Protein AF-A0A0F9F1Q5-F1 (afdb_monomer)

Radius of gyration: 16.43 Å; Cα contacts (8 Å, |Δi|>4): 312; chains: 1; bounding box: 41×48×47 Å

Foldseek 3Di:
DVVLVVLLVVVLVQQQVLLVVCQVPFALVLLLQFWPPQLLVCLLPPDPVCNCVSVVPTDTPVVSLVVVVVVQVVSCVVTPARKWKWKWFDRPPDQKIATSDIDDDFDDPDDPPDGIDRQDPQNVVCQVVQHWGWDDDDPPDQKTKIKHFHAHPVRHRGMIMIMIGGSDDDDPPDD

Organism: NCBI:txid412755

Mean predicted aligned error: 4.4 Å

Solvent-accessible surface area (backbone atoms only — not comparable to full-atom values): 9813 Å² total; per-residue (Å²): 116,70,67,60,53,55,49,51,50,52,51,48,53,46,40,44,56,48,30,57,50,47,37,74,68,47,55,20,67,60,56,68,52,22,51,30,71,67,19,43,48,28,64,57,52,68,46,92,94,42,80,60,50,36,65,78,48,58,46,57,38,63,67,54,42,53,51,53,52,54,50,45,55,48,53,32,68,68,44,96,53,74,44,19,38,34,33,36,31,67,32,66,101,55,72,29,29,27,71,73,49,74,45,84,84,54,59,92,82,72,53,95,88,61,74,61,44,72,54,50,72,63,56,48,48,18,52,74,68,55,40,77,38,73,51,86,86,55,94,86,61,59,58,45,44,27,38,13,27,18,31,31,98,87,63,50,49,56,30,35,38,40,37,20,24,65,74,55,83,77,76,73,97,75,132

Structure (mmCIF, N/CA/C/O backbone):
data_AF-A0A0F9F1Q5-F1
#
_entry.id   AF-A0A0F9F1Q5-F1
#
loop_
_atom_site.group_PDB
_atom_site.id
_atom_site.type_symbol
_atom_site.label_atom_id
_atom_site.label_alt_id
_atom_site.label_comp_id
_atom_site.label_asym_id
_atom_site.label_entity_id
_atom_site.label_seq_id
_atom_site.pdbx_PDB_ins_code
_atom_site.Cartn_x
_atom_site.Cartn_y
_atom_site.Cartn_z
_atom_site.occupancy
_atom_site.B_iso_or_equiv
_atom_site.auth_seq_id
_atom_site.auth_comp_id
_atom_site.auth_asym_id
_atom_site.auth_atom_id
_atom_site.pdbx_PDB_model_num
ATOM 1 N N . MET A 1 1 ? -6.446 10.231 29.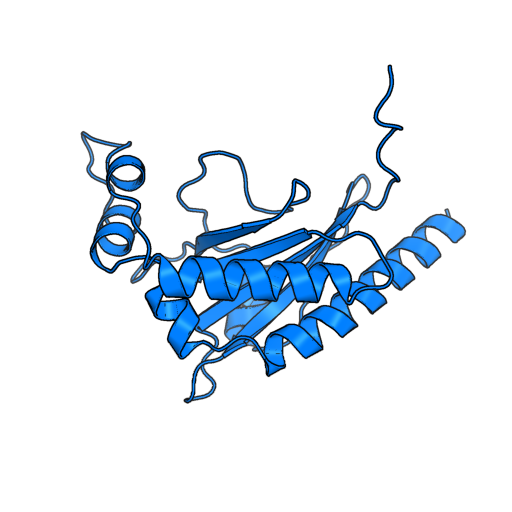859 1.00 52.09 1 MET A N 1
ATOM 2 C CA . MET A 1 1 ? -5.621 9.201 29.186 1.00 52.09 1 MET A CA 1
ATOM 3 C C . MET A 1 1 ? -6.439 7.982 28.759 1.00 52.09 1 MET A C 1
ATOM 5 O O . MET A 1 1 ? -6.239 7.520 27.648 1.00 52.09 1 MET A O 1
ATOM 9 N N . THR A 1 2 ? -7.386 7.487 29.563 1.00 62.75 2 THR A N 1
ATOM 10 C CA . THR A 1 2 ? -8.193 6.290 29.240 1.00 62.75 2 THR A CA 1
ATOM 11 C C . THR A 1 2 ? -9.105 6.455 28.013 1.00 62.75 2 THR A C 1
ATOM 13 O O . THR A 1 2 ? -9.131 5.570 27.163 1.00 62.75 2 THR A O 1
ATOM 16 N N . ASP A 1 3 ? -9.773 7.604 27.864 1.00 66.06 3 ASP A N 1
ATOM 17 C CA . ASP A 1 3 ? -10.729 7.832 26.762 1.00 66.06 3 ASP A CA 1
ATOM 18 C C . ASP A 1 3 ? -10.060 8.002 25.390 1.00 66.06 3 ASP A C 1
ATOM 20 O O . ASP A 1 3 ? -10.584 7.545 24.377 1.00 66.06 3 ASP A O 1
ATOM 24 N N . GLN A 1 4 ? -8.871 8.612 25.347 1.00 71.06 4 GLN A N 1
ATOM 25 C CA . GLN A 1 4 ? -8.117 8.786 24.102 1.00 71.06 4 GLN A CA 1
ATOM 26 C C . GLN A 1 4 ? -7.614 7.440 23.569 1.00 71.06 4 GLN A C 1
ATOM 28 O O . GLN A 1 4 ? -7.726 7.177 22.377 1.00 71.06 4 GLN A O 1
ATOM 33 N N . ASN A 1 5 ? -7.156 6.552 24.457 1.00 75.75 5 ASN A N 1
ATOM 34 C CA . ASN A 1 5 ? -6.739 5.203 24.079 1.00 75.75 5 ASN A CA 1
ATOM 35 C C . ASN A 1 5 ? -7.919 4.362 23.568 1.00 75.75 5 ASN A C 1
ATOM 37 O O . ASN A 1 5 ? -7.775 3.665 22.566 1.00 75.75 5 ASN A O 1
ATOM 41 N N . ALA A 1 6 ? -9.089 4.457 24.211 1.00 74.75 6 ALA A N 1
ATOM 42 C CA . ALA A 1 6 ? -10.301 3.779 23.749 1.00 74.75 6 ALA A CA 1
ATOM 43 C C . ALA A 1 6 ? -10.755 4.286 22.366 1.00 74.75 6 ALA A C 1
ATOM 45 O O . ALA A 1 6 ? -11.146 3.491 21.511 1.00 74.75 6 ALA A O 1
ATOM 46 N N . ASN A 1 7 ? -10.640 5.594 22.116 1.00 86.62 7 ASN A N 1
ATOM 47 C CA . ASN A 1 7 ? -10.939 6.186 20.814 1.00 86.62 7 ASN A CA 1
ATOM 48 C C . ASN A 1 7 ? -9.954 5.719 19.726 1.00 86.62 7 ASN A C 1
ATOM 50 O O . ASN A 1 7 ? -10.382 5.269 18.666 1.00 86.62 7 ASN A O 1
ATOM 54 N N . THR A 1 8 ? -8.644 5.733 20.001 1.00 91.81 8 THR A N 1
ATOM 55 C CA . THR A 1 8 ? -7.621 5.220 19.071 1.00 91.81 8 THR A CA 1
ATOM 56 C C . THR A 1 8 ? -7.855 3.748 18.732 1.00 91.81 8 THR A C 1
ATOM 58 O O . THR A 1 8 ? -7.773 3.364 17.568 1.00 91.81 8 THR A O 1
ATOM 61 N N . GLN A 1 9 ? -8.205 2.918 19.719 1.00 93.31 9 GLN A N 1
ATOM 62 C CA . GLN A 1 9 ? -8.531 1.509 19.481 1.00 93.31 9 GLN A CA 1
ATOM 63 C C . GLN A 1 9 ? -9.761 1.335 18.583 1.00 93.31 9 GLN A C 1
ATOM 65 O O . GLN A 1 9 ? -9.741 0.492 17.689 1.00 93.31 9 GLN A O 1
ATOM 70 N N . ALA A 1 10 ? -10.811 2.137 18.777 1.00 94.31 10 ALA A N 1
ATOM 71 C CA . ALA A 1 10 ? -11.995 2.102 17.920 1.00 94.31 10 ALA A CA 1
ATOM 72 C C . ALA A 1 10 ? -11.676 2.523 16.473 1.00 94.31 10 ALA A C 1
ATOM 74 O O . ALA A 1 10 ? -12.149 1.884 15.532 1.00 94.31 10 ALA A O 1
ATOM 75 N N . VAL A 1 11 ? -10.837 3.549 16.291 1.00 96.12 11 VAL A N 1
ATOM 76 C CA . VAL A 1 11 ? -10.348 3.979 14.970 1.00 96.12 11 VAL A CA 1
ATOM 77 C C . VAL A 1 11 ? -9.555 2.858 14.299 1.00 96.12 11 VAL A C 1
ATOM 79 O O . VAL A 1 11 ? -9.847 2.502 13.160 1.00 96.12 11 VAL A O 1
ATOM 82 N N . LEU A 1 12 ? -8.598 2.253 15.007 1.00 97.50 12 LEU A N 1
ATOM 83 C CA . LEU A 1 12 ? -7.791 1.147 14.486 1.00 97.50 12 LEU A CA 1
ATOM 84 C C . LEU A 1 12 ? -8.638 -0.075 14.124 1.00 97.50 12 LEU A C 1
ATOM 86 O O . LEU A 1 12 ? -8.397 -0.701 13.093 1.00 97.50 12 LEU A O 1
ATOM 90 N N . ALA A 1 13 ? -9.650 -0.404 14.929 1.00 97.81 13 ALA A N 1
ATOM 91 C CA . ALA A 1 13 ? -10.582 -1.484 14.625 1.00 97.81 13 ALA A CA 1
ATOM 92 C C . ALA A 1 13 ? -11.367 -1.214 13.330 1.00 97.81 13 ALA A C 1
ATOM 94 O O . ALA A 1 13 ? -11.534 -2.115 12.507 1.00 97.81 13 ALA A O 1
ATOM 95 N N . GLU A 1 14 ? -11.810 0.027 13.117 1.00 98.00 14 GLU A N 1
ATOM 96 C CA . GLU A 1 14 ? -12.515 0.406 11.893 1.00 98.00 14 GLU A CA 1
ATOM 97 C C . GLU A 1 14 ? -11.593 0.400 10.666 1.00 98.00 14 GLU A C 1
ATOM 99 O O . GLU A 1 14 ? -11.969 -0.150 9.629 1.00 98.00 14 GLU A O 1
ATOM 104 N N . LEU A 1 15 ? -10.369 0.924 10.787 1.00 98.38 15 LEU A N 1
ATOM 105 C CA . LEU A 1 15 ? -9.352 0.839 9.733 1.00 98.38 15 LEU A CA 1
ATOM 106 C C . LEU A 1 15 ? -9.010 -0.616 9.393 1.00 98.38 15 LEU A C 1
ATOM 108 O O . LEU A 1 15 ? -8.898 -0.961 8.223 1.00 98.38 15 LEU A O 1
ATOM 112 N N . THR A 1 16 ? -8.919 -1.490 10.399 1.00 98.69 16 THR A N 1
ATOM 113 C CA . THR A 1 16 ? -8.657 -2.926 10.215 1.00 98.69 16 THR A CA 1
ATOM 114 C C . THR A 1 16 ? -9.789 -3.597 9.449 1.00 98.69 16 THR A C 1
ATOM 116 O O . THR A 1 16 ? -9.537 -4.329 8.494 1.00 98.69 16 THR A O 1
ATOM 119 N N . ARG A 1 17 ? -11.045 -3.300 9.804 1.00 98.62 17 ARG A N 1
ATOM 120 C CA . ARG A 1 17 ? -12.224 -3.799 9.084 1.00 98.62 17 ARG A CA 1
ATOM 121 C C . ARG A 1 17 ? -12.207 -3.374 7.614 1.00 98.62 17 ARG A C 1
ATOM 123 O O . ARG A 1 17 ? -12.487 -4.192 6.741 1.00 98.62 17 ARG A O 1
ATOM 130 N N . VAL A 1 18 ? -11.908 -2.105 7.326 1.00 98.62 18 VAL A N 1
ATOM 131 C CA . VAL A 1 18 ? -11.821 -1.614 5.939 1.00 98.62 18 VAL A CA 1
ATOM 132 C C . VAL A 1 18 ? -10.612 -2.218 5.220 1.00 98.62 18 VAL A C 1
ATOM 134 O O . VAL A 1 18 ? -10.749 -2.617 4.068 1.00 98.62 18 VAL A O 1
ATOM 137 N N . GLY A 1 19 ? -9.473 -2.381 5.896 1.00 98.69 19 GLY A N 1
ATOM 138 C CA . GLY A 1 19 ? -8.275 -3.029 5.359 1.00 98.69 19 GLY A CA 1
ATOM 139 C C . GLY A 1 19 ? -8.515 -4.483 4.955 1.00 98.69 19 GLY A C 1
ATOM 140 O O . GLY A 1 19 ? -8.119 -4.888 3.868 1.00 98.69 19 GLY A O 1
ATOM 141 N N . GLN A 1 20 ? -9.252 -5.250 5.763 1.00 98.69 20 GLN A N 1
ATOM 142 C CA . GLN A 1 20 ? -9.664 -6.618 5.418 1.00 98.69 20 GLN A CA 1
ATOM 143 C C . GLN A 1 20 ? -10.535 -6.662 4.157 1.00 98.69 20 GLN A C 1
ATOM 145 O O . GLN A 1 20 ? -10.382 -7.552 3.325 1.00 98.69 20 GLN A O 1
ATOM 150 N N . ILE A 1 21 ? -11.441 -5.693 3.997 1.00 98.69 21 ILE A N 1
ATOM 151 C CA . ILE A 1 21 ? -12.261 -5.578 2.786 1.00 98.69 21 ILE A CA 1
ATOM 152 C C . ILE A 1 21 ? -11.378 -5.210 1.594 1.00 98.69 21 ILE A C 1
ATOM 154 O O . ILE A 1 21 ? -11.494 -5.835 0.546 1.00 98.69 21 ILE A O 1
ATOM 158 N N . ALA A 1 22 ? -10.484 -4.233 1.759 1.00 98.50 22 ALA A N 1
ATOM 159 C CA . ALA A 1 22 ? -9.558 -3.796 0.723 1.00 98.50 22 ALA A CA 1
ATOM 160 C C . ALA A 1 22 ? -8.690 -4.959 0.214 1.00 98.50 22 ALA A C 1
ATOM 162 O O . ALA A 1 22 ? -8.604 -5.158 -0.995 1.00 98.50 22 ALA A O 1
ATOM 163 N N . ALA A 1 23 ? -8.159 -5.783 1.123 1.00 98.44 23 ALA A N 1
ATOM 164 C CA . ALA A 1 23 ? -7.378 -6.975 0.796 1.00 98.44 23 ALA A CA 1
ATOM 165 C C . ALA A 1 23 ? -8.148 -8.026 -0.023 1.00 98.44 23 ALA A C 1
ATOM 167 O O . ALA A 1 23 ? -7.537 -8.820 -0.731 1.00 98.44 23 ALA A O 1
ATOM 168 N N . GLY A 1 24 ? -9.481 -8.047 0.073 1.00 97.50 24 GLY A N 1
ATOM 169 C CA . GLY A 1 24 ? -10.331 -8.975 -0.675 1.00 97.50 24 GLY A CA 1
ATOM 170 C C . GLY A 1 24 ? -10.849 -8.444 -2.014 1.00 97.50 24 GLY A C 1
ATOM 171 O O . GLY A 1 24 ? -11.415 -9.225 -2.775 1.00 97.50 24 GLY A O 1
ATOM 172 N N . ILE A 1 25 ? -10.721 -7.141 -2.295 1.00 97.62 25 ILE A N 1
ATOM 173 C CA . ILE A 1 25 ? -11.319 -6.519 -3.494 1.00 97.62 25 ILE A CA 1
ATOM 174 C C . ILE A 1 25 ? -10.323 -5.788 -4.393 1.00 97.6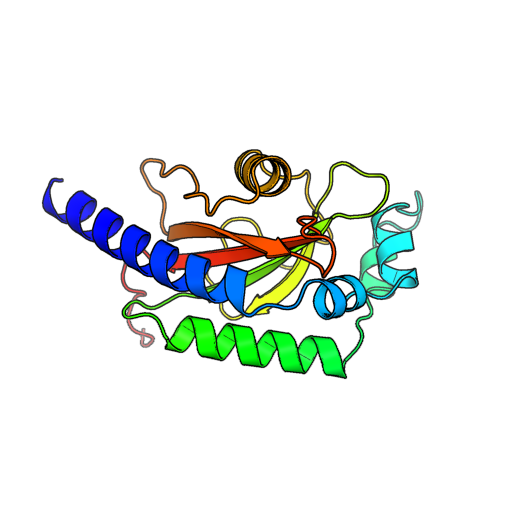2 25 ILE A C 1
ATOM 176 O O . ILE A 1 25 ? -10.656 -5.509 -5.543 1.00 97.62 25 ILE A O 1
ATOM 180 N N . LEU A 1 26 ? -9.155 -5.404 -3.872 1.00 97.75 26 LEU A N 1
ATOM 181 C CA . LEU A 1 26 ? -8.100 -4.799 -4.676 1.00 97.75 26 LEU A CA 1
ATOM 182 C C . LEU A 1 26 ? -7.378 -5.904 -5.445 1.00 97.75 26 LEU A C 1
ATOM 184 O O . LEU A 1 26 ? -6.844 -6.832 -4.843 1.00 97.75 26 LEU A O 1
ATOM 188 N N . ASP A 1 27 ? -7.377 -5.785 -6.768 1.00 96.81 27 ASP A N 1
ATOM 189 C CA . ASP A 1 27 ? -6.771 -6.765 -7.663 1.00 96.81 27 ASP A CA 1
ATOM 190 C C . ASP A 1 27 ? -5.275 -6.476 -7.845 1.00 96.81 27 ASP A C 1
ATOM 192 O O . ASP A 1 27 ? -4.882 -5.441 -8.395 1.00 96.81 27 ASP A O 1
ATOM 196 N N . GLY A 1 28 ? -4.431 -7.393 -7.368 1.00 97.38 28 GLY A N 1
ATOM 197 C CA . GLY A 1 28 ? -2.985 -7.296 -7.509 1.00 97.38 28 GLY A CA 1
ATOM 198 C C . GLY A 1 28 ? -2.495 -7.358 -8.955 1.00 97.38 28 GLY A C 1
ATOM 199 O O . GLY A 1 28 ? -1.450 -6.776 -9.244 1.00 97.38 28 GLY A O 1
ATOM 200 N N . GLU A 1 29 ? -3.226 -8.000 -9.875 1.00 96.19 29 GLU A N 1
ATOM 201 C CA . GLU A 1 29 ? -2.850 -8.021 -11.296 1.00 96.19 29 GLU A CA 1
ATOM 202 C C . GLU A 1 29 ? -2.958 -6.627 -11.913 1.00 96.19 29 GLU A C 1
ATOM 204 O O . GLU A 1 29 ? -2.042 -6.189 -12.605 1.00 96.19 29 GLU A O 1
ATOM 209 N N . GLU A 1 30 ? -4.029 -5.894 -11.597 1.00 95.12 30 GLU A N 1
ATOM 210 C CA . GLU A 1 30 ? -4.195 -4.507 -12.039 1.00 95.12 30 GLU A CA 1
ATOM 211 C C . GLU A 1 30 ? -3.181 -3.577 -11.359 1.00 95.12 30 GLU A C 1
ATOM 213 O O . GLU A 1 30 ? -2.599 -2.695 -11.989 1.00 95.12 30 GLU A O 1
ATOM 218 N N . ILE A 1 31 ? -2.941 -3.756 -10.059 1.00 96.56 31 ILE A N 1
ATOM 219 C CA . ILE A 1 31 ? -2.093 -2.827 -9.303 1.00 96.56 31 ILE A CA 1
ATOM 220 C C . ILE A 1 31 ? -0.624 -2.902 -9.721 1.00 96.56 31 ILE A C 1
ATOM 222 O O . ILE A 1 31 ? 0.027 -1.857 -9.809 1.00 96.56 31 ILE A O 1
ATOM 226 N N . LYS A 1 32 ? -0.115 -4.099 -10.039 1.00 92.88 32 LYS A N 1
ATOM 227 C CA . LYS A 1 32 ? 1.256 -4.290 -10.544 1.00 92.88 32 LYS A CA 1
ATOM 228 C C . LYS A 1 32 ? 1.545 -3.469 -11.801 1.00 92.88 32 LYS A C 1
ATOM 230 O O . LYS A 1 32 ? 2.688 -3.081 -12.009 1.00 92.88 32 LYS A O 1
ATOM 235 N N . THR A 1 33 ? 0.527 -3.186 -12.612 1.00 93.38 33 THR A N 1
ATOM 236 C CA . THR A 1 33 ? 0.680 -2.489 -13.895 1.00 93.38 33 THR A CA 1
ATOM 237 C C . THR A 1 33 ? 0.371 -0.994 -13.821 1.00 93.38 33 THR A C 1
ATOM 239 O O . THR A 1 33 ? 0.343 -0.333 -14.856 1.00 93.38 33 THR A O 1
ATOM 242 N N . ILE A 1 34 ? 0.099 -0.438 -12.629 1.00 97.06 34 ILE A N 1
ATOM 243 C CA . ILE A 1 34 ? -0.219 0.993 -12.497 1.00 97.06 34 ILE A CA 1
ATOM 244 C C . ILE A 1 34 ? 0.980 1.851 -12.884 1.00 97.06 34 ILE A C 1
ATOM 246 O O . ILE A 1 34 ? 0.821 2.757 -13.691 1.00 97.06 34 ILE A O 1
ATOM 250 N N . ILE A 1 35 ? 2.155 1.605 -12.304 1.00 97.19 35 ILE A N 1
ATOM 251 C CA . ILE A 1 35 ? 3.379 2.334 -12.657 1.00 97.19 35 ILE A CA 1
ATOM 252 C C . ILE A 1 35 ? 3.978 1.654 -13.883 1.00 97.19 35 ILE A C 1
ATOM 254 O O . ILE A 1 35 ? 4.097 0.431 -13.901 1.00 97.19 35 ILE A O 1
ATOM 258 N N . SER A 1 36 ? 4.347 2.427 -14.905 1.00 96.06 36 SER A N 1
ATOM 259 C CA . SER A 1 36 ? 4.911 1.836 -16.118 1.00 96.06 36 SER A CA 1
ATOM 260 C C . SER A 1 36 ? 6.259 1.157 -15.842 1.00 96.06 36 SER A C 1
ATOM 262 O O . SER A 1 36 ? 7.025 1.587 -14.973 1.00 96.06 36 SER A O 1
ATOM 264 N N . ASP A 1 37 ? 6.607 0.158 -16.657 1.00 95.31 37 ASP A N 1
ATOM 265 C CA . ASP A 1 37 ? 7.920 -0.499 -16.598 1.00 95.31 37 ASP A CA 1
ATOM 266 C C . ASP A 1 37 ? 9.076 0.506 -16.727 1.00 95.31 37 ASP A C 1
ATOM 268 O O . ASP A 1 37 ? 10.121 0.358 -16.092 1.00 95.31 37 ASP A O 1
ATOM 272 N N . ARG A 1 38 ? 8.887 1.567 -17.523 1.00 94.75 38 ARG A N 1
ATOM 273 C CA . ARG A 1 38 ? 9.892 2.618 -17.715 1.00 94.75 38 ARG A CA 1
ATOM 274 C C . ARG A 1 38 ? 10.077 3.455 -16.451 1.00 94.75 38 ARG A C 1
ATOM 276 O O . ARG A 1 38 ? 11.217 3.717 -16.068 1.00 94.75 38 ARG A O 1
ATOM 283 N N . ALA A 1 39 ? 8.988 3.860 -15.802 1.00 95.38 39 ALA A N 1
ATOM 284 C CA . ALA A 1 39 ? 9.053 4.582 -14.534 1.00 95.38 39 ALA A CA 1
ATOM 285 C C . ALA A 1 39 ? 9.699 3.716 -13.445 1.00 95.38 39 ALA A C 1
ATOM 287 O O . ALA A 1 39 ? 10.626 4.168 -12.771 1.00 95.38 39 ALA A O 1
ATOM 288 N N . MET A 1 40 ? 9.295 2.444 -13.337 1.00 96.12 40 MET A N 1
ATOM 289 C CA . MET A 1 40 ? 9.902 1.488 -12.405 1.00 96.12 40 MET A CA 1
ATOM 290 C C . MET A 1 40 ? 11.399 1.296 -12.654 1.00 96.12 40 MET A C 1
ATOM 292 O O . MET A 1 40 ? 12.178 1.272 -11.702 1.00 96.12 40 MET A O 1
ATOM 296 N N . HIS A 1 41 ? 11.827 1.230 -13.917 1.00 95.00 41 HIS A N 1
ATOM 297 C CA . HIS A 1 41 ? 13.244 1.138 -14.259 1.00 95.00 41 HIS A CA 1
ATOM 298 C C . HIS A 1 41 ? 14.045 2.334 -13.729 1.00 95.00 41 HIS A C 1
ATOM 300 O O . HIS A 1 41 ? 15.095 2.133 -13.117 1.00 95.00 41 HIS A O 1
ATOM 306 N N . HIS A 1 42 ? 13.554 3.562 -13.921 1.00 94.75 42 HIS A N 1
ATOM 307 C CA . HIS A 1 42 ? 14.234 4.764 -13.428 1.00 94.75 42 HIS A CA 1
ATOM 308 C C . HIS A 1 42 ? 14.209 4.885 -11.899 1.00 94.75 42 HIS A C 1
ATOM 310 O O . HIS A 1 42 ? 15.162 5.407 -11.323 1.00 94.75 42 HIS A O 1
ATOM 316 N N . LEU A 1 43 ? 13.163 4.380 -11.238 1.00 93.94 43 LEU A N 1
ATOM 317 C CA . LEU A 1 43 ? 13.109 4.289 -9.776 1.00 93.94 43 LEU A CA 1
ATOM 318 C C . LEU A 1 43 ? 14.144 3.302 -9.223 1.00 93.94 43 LEU A C 1
ATOM 320 O O . LEU A 1 43 ? 14.791 3.605 -8.222 1.00 93.94 43 LEU A O 1
ATOM 324 N N . ALA A 1 44 ? 14.299 2.143 -9.867 1.00 95.00 44 ALA A N 1
ATOM 325 C CA . ALA A 1 44 ? 15.255 1.110 -9.467 1.00 95.00 44 ALA A CA 1
ATOM 326 C C . ALA A 1 44 ? 16.708 1.476 -9.818 1.00 95.00 44 ALA A C 1
ATOM 328 O O . ALA A 1 44 ? 17.637 1.066 -9.126 1.00 95.00 44 ALA A O 1
ATOM 329 N N . ASN A 1 45 ? 16.909 2.278 -10.870 1.00 93.44 45 ASN A N 1
ATOM 330 C CA . ASN A 1 45 ? 18.223 2.641 -11.403 1.00 93.44 45 ASN A CA 1
ATOM 331 C C . ASN A 1 45 ? 18.379 4.171 -11.505 1.00 93.44 45 ASN A C 1
ATOM 333 O O . ASN A 1 45 ? 18.343 4.723 -12.612 1.00 93.44 45 ASN A O 1
ATOM 337 N N . PRO A 1 46 ? 18.556 4.886 -10.375 1.00 90.12 46 PRO A N 1
ATOM 338 C CA . PRO A 1 46 ? 18.728 6.334 -10.389 1.00 90.12 46 PRO A CA 1
ATOM 339 C C . PRO A 1 46 ? 19.966 6.736 -11.196 1.00 90.12 46 PRO A C 1
ATOM 341 O O . PRO A 1 46 ? 21.060 6.208 -10.987 1.00 90.12 46 PRO A O 1
ATOM 344 N N . HIS A 1 47 ? 19.818 7.703 -12.103 1.00 89.75 47 HIS A N 1
ATOM 345 C CA . HIS A 1 47 ? 20.947 8.198 -12.886 1.00 89.75 47 HIS A CA 1
ATOM 346 C C . HIS A 1 47 ? 21.874 9.055 -12.000 1.00 89.75 47 HIS A C 1
ATOM 348 O 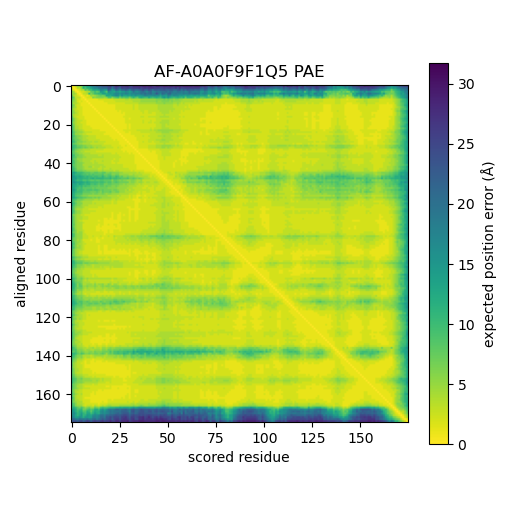O . HIS A 1 47 ? 21.391 10.015 -11.392 1.00 89.75 47 HIS A O 1
ATOM 354 N N . PRO A 1 48 ? 23.198 8.796 -11.965 1.00 91.06 48 PRO A N 1
ATOM 355 C CA . PRO A 1 48 ? 24.117 9.472 -11.042 1.00 91.06 48 PRO A CA 1
ATOM 356 C C . PRO A 1 48 ? 24.152 10.994 -11.239 1.00 91.06 48 PRO A C 1
ATOM 358 O O . PRO A 1 48 ? 24.166 11.744 -10.268 1.00 91.06 48 PRO A O 1
ATOM 361 N N . ASP A 1 49 ? 24.089 11.452 -12.492 1.00 94.00 49 ASP A N 1
ATOM 362 C CA . ASP A 1 49 ? 24.140 12.883 -12.830 1.00 94.00 49 ASP A CA 1
ATOM 363 C C . ASP A 1 49 ? 22.755 13.546 -12.968 1.00 94.00 49 ASP A C 1
ATOM 365 O O . ASP A 1 49 ? 22.651 14.762 -13.138 1.00 94.00 49 ASP A O 1
ATOM 369 N N . HIS A 1 50 ? 21.670 12.763 -12.907 1.00 90.62 50 HIS A N 1
ATOM 370 C CA . HIS A 1 50 ? 20.307 13.229 -13.186 1.00 90.62 50 HIS A CA 1
ATOM 371 C C . HIS A 1 50 ? 19.320 12.701 -12.137 1.00 90.62 50 HIS A C 1
ATOM 373 O O . HIS A 1 50 ? 18.414 11.928 -12.437 1.00 90.62 50 HIS A O 1
ATOM 379 N N . GLN A 1 51 ? 19.481 13.159 -10.894 1.00 83.62 51 GLN A N 1
ATOM 380 C CA . GLN A 1 51 ? 18.703 12.694 -9.734 1.00 83.62 51 GLN A CA 1
ATOM 381 C C . GLN A 1 51 ? 17.173 12.860 -9.860 1.00 83.62 51 GLN A C 1
ATOM 383 O O . GLN A 1 51 ? 16.428 12.126 -9.221 1.00 83.62 51 GLN A O 1
ATOM 388 N N . TYR A 1 52 ? 16.694 13.795 -10.690 1.00 88.00 52 TYR A N 1
ATOM 389 C CA . TYR A 1 52 ? 15.258 14.052 -10.889 1.00 88.00 52 TYR A CA 1
ATOM 390 C C . TYR A 1 52 ? 14.642 13.258 -12.046 1.00 88.00 52 TYR A C 1
ATOM 392 O O . TYR A 1 52 ? 13.429 13.294 -12.234 1.00 88.00 52 TYR A O 1
ATOM 400 N N . MET A 1 53 ? 15.453 12.498 -12.789 1.00 90.00 53 MET A N 1
ATOM 401 C CA . MET A 1 53 ? 15.009 11.762 -13.974 1.00 90.00 53 MET A CA 1
ATOM 402 C C . MET A 1 53 ? 13.867 10.792 -13.652 1.00 90.00 53 MET A C 1
ATOM 404 O O . MET A 1 53 ? 12.902 10.708 -14.399 1.00 90.00 53 MET A O 1
ATOM 408 N N . ALA A 1 54 ? 13.915 10.109 -12.509 1.00 88.94 54 ALA A N 1
ATOM 409 C CA . ALA A 1 54 ? 12.839 9.207 -12.105 1.00 88.94 54 ALA A CA 1
ATOM 410 C C . ALA A 1 54 ? 11.494 9.925 -11.882 1.00 88.94 54 ALA A C 1
ATOM 412 O O . ALA A 1 54 ? 10.454 9.342 -12.162 1.00 88.94 54 ALA A O 1
ATOM 413 N N . GLY A 1 55 ? 11.506 11.188 -11.445 1.00 88.94 55 GLY A N 1
ATOM 414 C CA . GLY A 1 55 ? 10.296 12.009 -11.354 1.00 88.94 55 GLY A CA 1
ATOM 415 C C . GLY A 1 55 ? 9.802 12.479 -12.723 1.00 88.94 55 GLY A C 1
ATOM 416 O O . GLY A 1 55 ? 8.612 12.377 -13.009 1.00 88.94 55 GLY A O 1
ATOM 417 N N . ASP A 1 56 ? 10.712 12.931 -13.592 1.00 91.31 56 ASP A N 1
ATOM 418 C CA . ASP A 1 56 ? 10.380 13.400 -14.949 1.00 91.31 56 ASP A CA 1
ATOM 419 C C . ASP A 1 56 ? 9.788 12.289 -15.831 1.00 91.31 56 ASP A C 1
ATOM 421 O O . ASP A 1 56 ? 8.949 12.546 -16.696 1.00 91.31 56 ASP A O 1
ATOM 425 N N . TYR A 1 57 ? 10.226 11.049 -15.606 1.00 92.62 57 TYR A N 1
ATOM 426 C CA . TYR A 1 57 ? 9.749 9.859 -16.306 1.00 92.62 57 TYR A CA 1
ATOM 427 C C . TYR A 1 57 ? 8.698 9.075 -15.516 1.00 92.62 57 TYR A C 1
ATOM 429 O O . TYR A 1 57 ? 8.370 7.962 -15.920 1.00 92.62 57 TYR A O 1
ATOM 437 N N . PHE A 1 58 ? 8.157 9.624 -14.423 1.00 92.38 58 PHE A N 1
ATOM 438 C CA . PHE A 1 58 ? 7.107 8.951 -13.667 1.00 92.38 58 PHE A CA 1
ATOM 439 C C . PHE A 1 58 ? 5.791 8.979 -14.451 1.00 92.38 58 PHE A C 1
ATOM 441 O O . PHE A 1 58 ? 5.076 9.982 -14.495 1.00 92.38 58 PHE A O 1
ATOM 448 N N . ASP A 1 59 ? 5.466 7.857 -15.079 1.00 94.81 59 ASP A N 1
ATOM 449 C CA . ASP A 1 59 ? 4.246 7.638 -15.836 1.00 94.81 59 ASP A CA 1
ATOM 450 C C . ASP A 1 59 ? 3.486 6.405 -15.336 1.00 94.81 59 ASP A C 1
ATOM 452 O O . ASP A 1 59 ? 4.042 5.439 -14.809 1.00 94.81 59 ASP A O 1
ATOM 456 N N . VAL A 1 60 ? 2.166 6.471 -15.491 1.00 96.19 60 VAL A N 1
ATOM 457 C CA . VAL A 1 60 ? 1.232 5.453 -15.011 1.00 96.19 60 VAL A CA 1
ATOM 458 C C . VAL A 1 60 ? 0.256 5.059 -16.112 1.00 96.19 60 VAL A C 1
ATOM 460 O O . VAL A 1 60 ? -0.090 5.888 -16.961 1.00 96.19 60 VAL A O 1
ATOM 463 N N . ASP A 1 61 ? -0.248 3.826 -16.067 1.00 97.38 61 ASP A N 1
ATOM 464 C CA . ASP A 1 61 ? -1.429 3.454 -16.839 1.00 97.38 61 ASP A CA 1
ATOM 465 C C . ASP A 1 61 ? -2.636 4.246 -16.323 1.00 97.38 61 ASP A C 1
ATOM 467 O O . ASP A 1 61 ? -3.137 4.037 -15.215 1.00 97.38 61 ASP A O 1
ATOM 471 N N . HIS A 1 62 ? -3.083 5.212 -17.122 1.00 96.19 62 HIS A N 1
ATOM 472 C CA . HIS A 1 62 ? -4.049 6.209 -16.677 1.00 96.19 62 HIS A CA 1
ATOM 473 C C . HIS A 1 62 ? -5.407 5.601 -16.303 1.00 96.19 62 HIS A C 1
ATOM 475 O O . HIS A 1 62 ? -6.052 6.050 -15.350 1.00 96.19 62 HIS A O 1
ATOM 481 N N . GLU A 1 63 ? -5.859 4.593 -17.051 1.00 96.69 63 GLU A N 1
ATOM 482 C CA . GLU A 1 63 ? -7.159 3.974 -16.822 1.00 96.69 63 GLU A CA 1
ATOM 483 C C . GLU A 1 63 ? -7.167 3.184 -15.512 1.00 96.69 63 GLU A C 1
ATOM 485 O O . GLU A 1 63 ? -8.048 3.394 -14.667 1.00 96.69 63 GLU A O 1
ATOM 490 N N . THR A 1 64 ? -6.164 2.330 -15.320 1.00 96.56 64 THR A N 1
ATOM 491 C CA . THR A 1 64 ? -6.001 1.521 -14.112 1.00 96.56 64 THR A CA 1
ATOM 492 C C . THR A 1 64 ? -5.766 2.417 -12.904 1.00 96.56 64 THR A C 1
ATOM 494 O O . THR A 1 64 ? -6.467 2.292 -11.898 1.00 96.56 64 THR A O 1
ATOM 497 N N . PHE A 1 65 ? -4.895 3.424 -13.030 1.00 97.38 65 PHE A N 1
ATOM 498 C CA . PHE A 1 65 ? -4.668 4.428 -11.992 1.00 97.38 65 PHE A CA 1
ATOM 499 C C . PHE A 1 65 ? -5.977 5.088 -11.537 1.00 97.38 65 PHE A C 1
ATOM 501 O O . PHE A 1 65 ? -6.289 5.110 -10.345 1.00 97.38 65 PHE A O 1
ATOM 508 N N . LEU A 1 66 ? -6.787 5.614 -12.466 1.00 97.44 66 LEU A N 1
ATOM 509 C CA . LEU A 1 66 ? -8.035 6.296 -12.112 1.00 97.44 66 LEU A CA 1
ATOM 510 C C . LEU A 1 66 ? -9.078 5.349 -11.516 1.00 97.44 66 LEU A C 1
ATOM 512 O O . LEU A 1 66 ? -9.841 5.757 -10.633 1.00 97.44 66 LEU A O 1
ATOM 516 N N . ARG A 1 67 ? -9.156 4.112 -12.006 1.00 97.06 67 ARG A N 1
ATOM 517 C CA . ARG A 1 67 ? -10.082 3.095 -11.500 1.00 97.06 67 ARG A CA 1
ATOM 518 C C . ARG A 1 67 ? -9.743 2.725 -10.060 1.00 97.06 67 ARG A C 1
ATOM 520 O O . ARG A 1 67 ? -10.621 2.838 -9.198 1.00 97.06 67 ARG A O 1
ATOM 527 N N . THR A 1 68 ? -8.481 2.397 -9.795 1.00 97.50 68 THR A N 1
ATOM 528 C CA . THR A 1 68 ? -7.981 2.054 -8.461 1.00 97.50 68 THR A CA 1
ATOM 529 C C . THR A 1 68 ? -8.105 3.241 -7.516 1.00 97.50 68 THR A C 1
ATOM 531 O O . THR A 1 68 ? -8.634 3.093 -6.418 1.00 97.50 68 THR A O 1
ATOM 534 N N . LYS A 1 69 ? -7.772 4.458 -7.968 1.00 97.56 69 LYS A N 1
ATOM 535 C CA . LYS A 1 69 ? -7.950 5.685 -7.176 1.00 97.56 69 LYS A CA 1
ATOM 536 C C . LYS A 1 69 ? -9.404 5.902 -6.749 1.00 97.56 69 LYS A C 1
ATOM 538 O O . LYS A 1 69 ? -9.668 6.190 -5.583 1.00 97.56 69 LYS A O 1
ATOM 543 N N . LYS A 1 70 ? -10.366 5.715 -7.664 1.00 98.00 70 LYS A N 1
ATOM 544 C CA . LYS A 1 70 ? -11.806 5.809 -7.355 1.00 98.00 70 LYS A CA 1
ATOM 545 C C . LYS A 1 70 ? -12.273 4.696 -6.418 1.00 98.00 70 LYS A C 1
ATOM 547 O O . LYS A 1 70 ? -13.161 4.940 -5.604 1.00 98.00 70 LYS A O 1
ATOM 552 N N . LEU A 1 71 ? -11.756 3.475 -6.560 1.00 98.00 71 LEU A N 1
ATOM 553 C CA . LEU A 1 71 ? -12.059 2.374 -5.642 1.00 98.00 71 LEU A CA 1
ATOM 554 C C . LEU A 1 71 ? -11.537 2.681 -4.235 1.00 98.00 71 LEU A C 1
ATOM 556 O O . LEU A 1 71 ? -12.293 2.547 -3.276 1.00 98.00 71 LEU A O 1
ATOM 560 N N . LEU A 1 72 ? -10.316 3.200 -4.125 1.00 97.50 72 LEU A N 1
ATOM 561 C CA . LEU A 1 72 ? -9.735 3.626 -2.857 1.00 97.50 72 LEU A CA 1
ATOM 562 C C . LEU A 1 72 ? -10.572 4.730 -2.190 1.00 97.50 72 LEU A C 1
ATOM 564 O O . LEU A 1 72 ? -10.949 4.592 -1.033 1.00 97.50 72 LEU A O 1
ATOM 568 N N . THR A 1 73 ? -11.041 5.727 -2.951 1.00 97.94 73 THR A N 1
ATOM 569 C CA . THR A 1 73 ? -11.982 6.739 -2.430 1.00 97.94 73 THR A CA 1
ATOM 570 C C . THR A 1 73 ? -13.309 6.142 -1.944 1.00 97.94 73 THR A C 1
ATOM 572 O O . THR A 1 73 ? -13.947 6.671 -1.033 1.00 97.94 73 THR A O 1
ATOM 575 N N . ARG A 1 74 ? -13.785 5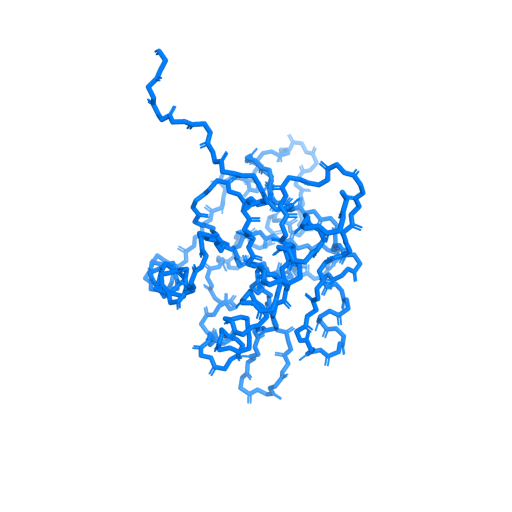.045 -2.545 1.00 98.25 74 ARG A N 1
ATOM 576 C CA . ARG A 1 74 ? -14.994 4.353 -2.063 1.00 98.25 74 ARG A CA 1
ATOM 577 C C . ARG A 1 74 ? -14.724 3.584 -0.773 1.00 98.25 74 ARG A C 1
ATOM 579 O O . ARG A 1 74 ? -15.600 3.581 0.084 1.00 98.25 74 ARG A O 1
ATOM 586 N N . LEU A 1 75 ? -13.545 2.976 -0.632 1.00 97.62 75 LEU A N 1
ATOM 587 C CA . LEU A 1 75 ? -13.100 2.338 0.610 1.00 97.62 75 LEU A CA 1
ATOM 588 C C . LEU A 1 75 ? -12.983 3.361 1.747 1.00 97.62 75 LEU A C 1
ATOM 590 O O . LEU A 1 75 ? -13.518 3.124 2.825 1.00 97.62 75 LEU A O 1
ATOM 594 N N . GLU A 1 76 ? -12.408 4.535 1.481 1.00 96.56 76 GLU A N 1
ATOM 595 C CA . GLU A 1 76 ? -12.336 5.646 2.444 1.00 96.56 76 GLU A CA 1
ATOM 596 C C . GLU A 1 76 ? -13.729 6.061 2.943 1.00 96.56 76 GLU A C 1
ATOM 598 O O . GLU A 1 76 ? -13.948 6.273 4.133 1.00 96.56 76 GLU A O 1
ATOM 603 N N . ARG A 1 77 ? -14.715 6.111 2.037 1.00 96.19 77 ARG A N 1
ATOM 604 C CA . ARG A 1 77 ? -16.117 6.437 2.362 1.00 96.19 77 ARG A CA 1
ATOM 605 C C . ARG A 1 77 ? -16.911 5.280 2.970 1.00 96.19 77 ARG A C 1
ATOM 607 O O . ARG A 1 77 ? -18.015 5.508 3.459 1.00 96.19 77 ARG A O 1
ATOM 614 N N . LEU A 1 78 ? -16.399 4.050 2.903 1.00 96.56 78 LEU A N 1
ATOM 615 C CA . LEU A 1 78 ? -17.021 2.873 3.516 1.00 96.56 78 LEU A CA 1
ATOM 616 C C . LEU A 1 78 ? -16.801 2.847 5.034 1.00 96.56 78 LEU A C 1
ATOM 618 O O . LEU A 1 78 ? -17.564 2.204 5.761 1.00 96.56 78 LEU A O 1
ATOM 622 N N . GLY A 1 79 ? -15.739 3.497 5.503 1.00 92.44 79 GLY A N 1
ATOM 623 C CA . GLY A 1 79 ? -15.418 3.604 6.914 1.00 92.44 79 GLY A CA 1
ATOM 624 C C . GLY A 1 79 ? -16.375 4.508 7.691 1.00 92.44 79 GLY A C 1
ATOM 625 O O . GLY A 1 79 ? -16.987 5.430 7.158 1.00 92.44 79 GLY A O 1
ATOM 626 N N . LYS A 1 80 ? -16.480 4.258 8.996 1.00 93.88 80 LYS A N 1
ATOM 627 C CA . LYS A 1 80 ? -17.220 5.093 9.961 1.00 93.88 80 LYS A CA 1
ATOM 628 C C . LYS A 1 80 ? -16.390 6.245 10.532 1.00 93.88 80 LYS A C 1
ATOM 630 O O . LYS A 1 80 ? -16.902 7.024 11.333 1.00 93.88 80 LYS A O 1
ATOM 635 N N . VAL A 1 81 ? -15.120 6.333 10.153 1.00 93.94 81 VAL A N 1
ATOM 636 C CA . VAL A 1 81 ? -14.176 7.378 10.561 1.00 93.94 81 VAL A CA 1
ATOM 637 C C . VAL A 1 81 ? -13.590 8.033 9.310 1.00 93.94 81 VAL A C 1
ATOM 639 O O . VAL A 1 81 ? -13.461 7.347 8.294 1.00 93.94 81 VAL A O 1
ATOM 642 N N . PRO A 1 82 ? -13.226 9.327 9.351 1.00 93.44 82 PRO A N 1
ATOM 643 C CA . PRO A 1 82 ? -12.442 9.931 8.282 1.00 93.44 82 PRO A CA 1
ATOM 644 C C . PRO A 1 82 ? -11.132 9.162 8.100 1.00 93.44 82 PRO A C 1
ATOM 646 O O . PRO A 1 82 ? -10.426 8.920 9.078 1.00 93.44 82 PRO A O 1
ATOM 649 N N . MET A 1 83 ? -10.816 8.782 6.868 1.00 95.81 83 MET A N 1
ATOM 650 C CA . MET A 1 83 ? -9.564 8.118 6.525 1.00 95.81 83 MET A CA 1
ATOM 651 C C . MET A 1 83 ? -9.151 8.475 5.104 1.00 95.81 83 MET A C 1
ATOM 653 O O . MET A 1 83 ? -10.005 8.758 4.264 1.00 95.81 83 MET A O 1
ATOM 657 N N . ASP A 1 84 ? -7.853 8.400 4.867 1.00 96.56 84 ASP A N 1
ATOM 658 C CA . ASP A 1 84 ? -7.208 8.541 3.575 1.00 96.56 84 ASP A CA 1
ATOM 659 C C . ASP A 1 84 ? -6.511 7.222 3.226 1.00 96.56 84 ASP A C 1
ATOM 661 O O . ASP A 1 84 ? -6.100 6.466 4.114 1.00 96.56 84 ASP A O 1
ATOM 665 N N . GLY A 1 85 ? -6.414 6.929 1.930 1.00 97.19 85 GLY A N 1
ATOM 666 C CA . GLY A 1 85 ? -5.768 5.725 1.426 1.00 97.19 85 GLY A CA 1
ATOM 667 C C . GLY A 1 85 ? -4.563 6.029 0.542 1.00 97.19 85 GLY A C 1
ATOM 668 O O . GLY A 1 85 ? -4.576 6.980 -0.248 1.00 97.19 85 GLY A O 1
ATOM 669 N N . SER A 1 86 ? -3.565 5.154 0.587 1.00 97.94 86 SER A N 1
ATOM 670 C CA . SER A 1 86 ? -2.495 5.084 -0.411 1.00 97.94 86 SER A CA 1
ATOM 671 C C . SER A 1 86 ? -2.174 3.634 -0.778 1.00 97.94 86 SER A C 1
ATOM 673 O O . SER A 1 86 ? -2.478 2.704 -0.032 1.00 97.94 86 SER A O 1
ATOM 675 N N . VAL A 1 87 ? -1.622 3.424 -1.973 1.00 98.31 87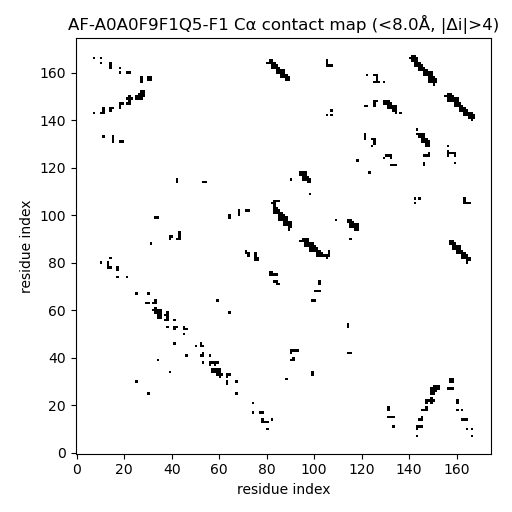 VAL A N 1
ATOM 676 C CA . VAL A 1 87 ? -1.189 2.109 -2.464 1.00 98.31 87 VAL A CA 1
ATOM 677 C C . VAL A 1 87 ? 0.311 2.146 -2.703 1.00 98.31 87 VAL A C 1
ATOM 679 O O . VAL A 1 87 ? 0.798 2.967 -3.480 1.00 98.31 87 VAL A O 1
ATOM 682 N N . TRP A 1 88 ? 1.017 1.226 -2.059 1.00 98.38 88 TRP A N 1
ATOM 683 C CA . TRP A 1 88 ? 2.460 1.056 -2.108 1.00 98.38 88 TRP A CA 1
ATOM 684 C C . TRP A 1 88 ? 2.817 -0.198 -2.892 1.00 98.38 88 TRP A C 1
ATOM 686 O O . TRP A 1 88 ? 2.249 -1.266 -2.661 1.00 98.38 88 TRP A O 1
ATOM 696 N N . VAL A 1 89 ? 3.780 -0.080 -3.798 1.00 97.75 89 VAL A N 1
ATOM 697 C CA . VAL A 1 89 ? 4.291 -1.184 -4.619 1.00 97.75 89 VAL A CA 1
ATOM 698 C C . VAL A 1 89 ? 5.798 -1.312 -4.425 1.00 97.75 89 VAL A C 1
ATOM 700 O O . VAL A 1 89 ? 6.483 -0.319 -4.168 1.00 97.75 89 VAL A O 1
ATOM 703 N N . ARG A 1 90 ? 6.326 -2.535 -4.534 1.00 96.50 90 ARG A N 1
ATOM 704 C CA . ARG A 1 90 ? 7.777 -2.769 -4.487 1.00 96.50 90 ARG A CA 1
ATOM 705 C C . ARG A 1 90 ? 8.444 -2.178 -5.723 1.00 96.50 90 ARG A C 1
ATOM 707 O O . ARG A 1 90 ? 7.951 -2.349 -6.836 1.00 96.50 90 ARG A O 1
ATOM 714 N N . VAL A 1 91 ? 9.588 -1.533 -5.524 1.00 96.12 91 VAL A N 1
ATOM 715 C CA . VAL A 1 91 ? 10.475 -1.152 -6.623 1.00 96.12 91 VAL A CA 1
ATOM 716 C C . VAL A 1 91 ? 11.308 -2.391 -6.990 1.00 96.12 91 VAL A C 1
ATOM 718 O O . VAL A 1 91 ? 11.996 -2.925 -6.113 1.00 96.12 91 VAL A O 1
ATOM 721 N N . PRO A 1 92 ? 11.245 -2.888 -8.242 1.00 93.44 92 PRO A N 1
ATOM 722 C CA . PRO A 1 92 ? 11.907 -4.130 -8.640 1.00 93.44 92 PRO A CA 1
ATOM 723 C C . PRO A 1 92 ? 13.401 -4.150 -8.306 1.00 93.44 92 PRO A C 1
ATOM 725 O O . PRO A 1 92 ? 14.081 -3.146 -8.485 1.00 93.44 92 PRO A O 1
ATOM 728 N N . GLU A 1 93 ? 13.900 -5.303 -7.848 1.00 93.31 93 GLU A N 1
ATOM 729 C CA . GLU A 1 93 ? 15.326 -5.540 -7.548 1.00 93.31 93 GLU A CA 1
ATOM 730 C C . GLU A 1 93 ? 15.927 -4.620 -6.465 1.00 93.31 93 GLU A C 1
ATOM 732 O O . GLU A 1 93 ? 17.145 -4.517 -6.330 1.00 93.31 93 GLU A O 1
ATOM 737 N N . THR A 1 94 ? 15.082 -3.982 -5.652 1.00 95.25 94 THR A N 1
ATOM 738 C CA . THR A 1 94 ? 15.501 -3.138 -4.527 1.00 95.25 94 THR A CA 1
ATOM 739 C C . THR A 1 94 ? 14.730 -3.484 -3.253 1.00 95.25 94 THR A C 1
ATOM 741 O O . THR A 1 94 ? 13.681 -4.127 -3.302 1.00 95.25 94 THR A O 1
ATOM 744 N N . ASP A 1 95 ? 15.207 -2.979 -2.114 1.00 96.00 95 ASP A N 1
ATOM 745 C CA . ASP A 1 95 ? 14.497 -3.042 -0.828 1.00 96.00 95 ASP A CA 1
ATOM 746 C C . ASP A 1 95 ? 13.558 -1.837 -0.615 1.00 96.00 95 ASP A C 1
ATOM 748 O O . ASP A 1 95 ? 13.177 -1.518 0.516 1.00 96.00 95 ASP A O 1
ATOM 752 N N . CYS A 1 96 ? 13.199 -1.130 -1.688 1.00 97.38 96 CYS A N 1
ATOM 753 C CA . CYS A 1 96 ? 12.387 0.078 -1.636 1.00 97.38 96 CYS A CA 1
ATOM 754 C C . CYS A 1 96 ? 10.937 -0.168 -2.066 1.00 97.38 96 CYS A C 1
ATOM 756 O O . CYS A 1 96 ? 10.626 -1.044 -2.876 1.00 97.38 96 CYS A O 1
ATOM 758 N N . VAL A 1 97 ? 10.053 0.698 -1.579 1.00 97.81 97 VAL A N 1
ATOM 759 C CA . VAL A 1 97 ? 8.678 0.848 -2.062 1.00 97.81 97 VAL A CA 1
ATOM 760 C C . VAL A 1 97 ? 8.474 2.236 -2.653 1.00 97.81 97 VAL A C 1
ATOM 762 O O . VAL A 1 97 ? 9.136 3.202 -2.271 1.00 97.81 97 VAL A O 1
ATOM 765 N N . THR A 1 98 ? 7.530 2.339 -3.579 1.00 97.31 98 THR A N 1
ATOM 766 C CA . THR A 1 98 ? 7.052 3.604 -4.139 1.00 97.31 98 THR A CA 1
ATOM 767 C C . THR A 1 98 ? 5.531 3.668 -4.039 1.00 97.31 98 THR A C 1
ATOM 769 O O . THR A 1 98 ? 4.853 2.635 -4.004 1.00 97.31 98 THR A O 1
ATOM 772 N N . VAL A 1 99 ? 4.986 4.879 -3.962 1.00 96.69 99 VAL A N 1
ATOM 773 C CA . VAL A 1 99 ? 3.540 5.086 -3.938 1.00 96.69 99 VAL A CA 1
ATOM 774 C C . VAL A 1 99 ? 3.005 5.056 -5.371 1.00 96.69 99 VAL A C 1
ATOM 776 O O . VAL A 1 99 ? 3.363 5.879 -6.209 1.00 96.69 99 VAL A O 1
ATOM 779 N N . ALA A 1 100 ? 2.124 4.105 -5.671 1.00 96.12 100 ALA A N 1
ATOM 780 C CA . ALA A 1 100 ? 1.453 4.039 -6.968 1.00 96.12 100 ALA A CA 1
ATOM 781 C C . ALA A 1 100 ? 0.365 5.113 -7.081 1.00 96.12 100 ALA A C 1
ATOM 783 O O . ALA A 1 100 ? 0.186 5.730 -8.130 1.00 96.12 100 ALA A O 1
ATOM 784 N N . LEU A 1 101 ? -0.374 5.340 -5.992 1.00 95.25 101 LEU A N 1
ATOM 785 C CA . LEU A 1 101 ? -1.372 6.398 -5.878 1.00 95.25 101 LEU A CA 1
ATOM 786 C C . LEU A 1 101 ? -1.718 6.670 -4.418 1.00 95.25 101 LEU A C 1
ATOM 788 O O . LEU A 1 101 ? -1.579 5.805 -3.557 1.00 95.25 101 LEU A O 1
ATOM 792 N N . HIS A 1 102 ? -2.238 7.865 -4.162 1.00 95.62 102 HIS A N 1
ATOM 793 C CA . HIS A 1 102 ? -2.771 8.251 -2.864 1.00 95.62 102 HIS A CA 1
ATOM 794 C C . HIS A 1 102 ? -3.967 9.203 -3.018 1.00 95.62 102 HIS A C 1
ATOM 796 O O . HIS A 1 102 ? -4.150 9.857 -4.057 1.00 95.62 102 HIS A O 1
ATOM 802 N N . ASN A 1 103 ? -4.780 9.277 -1.969 1.00 95.31 103 ASN A N 1
ATOM 803 C CA . ASN A 1 103 ? -5.895 10.203 -1.800 1.00 95.31 103 ASN A CA 1
ATOM 804 C C . ASN A 1 103 ? -5.730 10.980 -0.492 1.00 95.31 103 ASN A C 1
ATOM 806 O O . ASN A 1 103 ? -5.141 10.482 0.457 1.00 95.31 103 ASN A O 1
ATOM 810 N N . GLY A 1 104 ? -6.260 12.201 -0.438 1.00 91.25 104 GLY A N 1
ATOM 811 C CA . GLY A 1 104 ? -6.240 13.007 0.782 1.00 91.25 104 GLY A CA 1
ATOM 812 C C . GLY A 1 104 ? -4.837 13.393 1.262 1.00 91.25 104 GLY A C 1
ATOM 813 O O . GLY A 1 104 ? -3.867 13.354 0.499 1.00 91.25 104 GLY A O 1
ATOM 814 N N . ALA A 1 105 ? -4.753 13.825 2.517 1.00 88.38 105 ALA A N 1
ATOM 815 C CA . ALA A 1 105 ? -3.581 14.501 3.081 1.00 88.38 105 ALA A CA 1
ATOM 816 C C . ALA A 1 105 ? -2.966 13.774 4.286 1.00 88.38 105 ALA A C 1
ATOM 818 O O . ALA A 1 105 ? -1.871 14.132 4.714 1.00 88.38 105 ALA A O 1
ATOM 819 N N . ASN A 1 106 ? -3.654 12.781 4.846 1.00 90.31 106 ASN A N 1
ATOM 820 C CA . ASN A 1 106 ? -3.199 12.036 6.009 1.00 90.31 106 ASN A CA 1
ATOM 821 C C . ASN A 1 106 ? -2.493 10.760 5.548 1.00 90.31 106 ASN A C 1
ATOM 823 O O . ASN A 1 106 ? -3.131 9.734 5.344 1.00 90.31 106 ASN A O 1
ATOM 827 N N . HIS A 1 107 ? -1.172 10.828 5.416 1.00 92.19 107 HIS A N 1
ATOM 828 C CA . HIS A 1 107 ? -0.316 9.681 5.105 1.00 92.19 107 HIS A CA 1
ATOM 829 C C . HIS A 1 107 ? 0.738 9.541 6.196 1.00 92.19 107 HIS A C 1
ATOM 831 O O . HIS A 1 107 ? 1.208 10.546 6.732 1.00 92.19 107 HIS A O 1
ATOM 837 N N . ARG A 1 108 ? 1.085 8.306 6.562 1.00 94.62 108 ARG A N 1
ATOM 838 C CA . ARG A 1 108 ? 2.138 8.030 7.544 1.00 94.62 108 ARG A CA 1
ATOM 839 C C . ARG A 1 108 ? 3.515 7.993 6.896 1.00 94.62 108 ARG A C 1
ATOM 841 O O . ARG A 1 108 ? 4.465 8.454 7.519 1.00 94.62 108 ARG A O 1
ATOM 848 N N . TYR A 1 109 ? 3.616 7.446 5.684 1.00 95.00 109 TYR A N 1
ATOM 849 C CA . TYR A 1 109 ? 4.911 7.218 5.026 1.00 95.00 109 TYR A CA 1
ATOM 850 C C . TYR A 1 109 ? 5.166 8.113 3.820 1.00 95.00 109 TYR A C 1
ATOM 852 O O . TYR A 1 109 ? 6.325 8.349 3.500 1.00 95.00 109 TYR A O 1
ATOM 860 N N . TYR A 1 110 ? 4.114 8.585 3.145 1.00 93.38 110 TYR A N 1
ATOM 861 C CA . TYR A 1 110 ? 4.267 9.400 1.945 1.00 93.38 110 TYR A CA 1
ATOM 862 C C . TYR A 1 110 ? 4.518 10.867 2.287 1.00 93.38 110 TYR A C 1
ATOM 864 O O . TYR A 1 110 ? 3.675 11.515 2.911 1.00 93.38 110 TYR A O 1
ATOM 872 N N . ASP A 1 111 ? 5.623 11.394 1.765 1.00 90.88 111 ASP A N 1
ATOM 873 C CA . ASP A 1 111 ? 5.919 12.822 1.717 1.00 90.88 111 ASP A CA 1
ATOM 874 C C . ASP A 1 111 ? 5.813 13.369 0.287 1.00 90.88 111 ASP A C 1
ATOM 876 O O . ASP A 1 111 ? 6.126 12.699 -0.698 1.00 90.88 111 ASP A O 1
ATOM 880 N N . PHE A 1 112 ? 5.395 14.631 0.153 1.00 86.06 112 PHE A N 1
ATOM 881 C CA . PHE A 1 112 ? 5.224 15.258 -1.158 1.00 86.06 112 PHE A CA 1
ATOM 882 C C . PHE A 1 112 ? 6.529 15.255 -1.971 1.00 86.06 112 PHE A C 1
ATOM 884 O O . PHE A 1 112 ? 7.539 15.815 -1.547 1.00 86.06 112 PHE A O 1
ATOM 891 N N . GLY A 1 113 ? 6.477 14.670 -3.171 1.00 84.44 113 GLY A N 1
ATOM 892 C CA . GLY A 1 113 ? 7.624 14.574 -4.079 1.00 84.44 113 GLY A CA 1
ATOM 893 C C . GLY A 1 113 ? 8.586 13.423 -3.765 1.00 84.44 113 GLY A C 1
ATO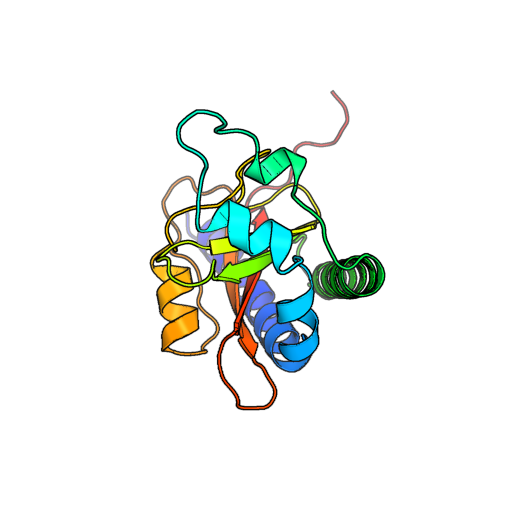M 894 O O . GLY A 1 113 ? 9.605 13.290 -4.441 1.00 84.44 113 GLY A O 1
ATOM 895 N N . GLN A 1 114 ? 8.279 12.582 -2.775 1.00 89.12 114 GLN A N 1
ATOM 896 C CA . GLN A 1 114 ? 9.048 11.379 -2.483 1.00 89.12 114 GLN A CA 1
ATOM 897 C C . GLN A 1 114 ? 8.847 10.335 -3.590 1.00 89.12 114 GLN A C 1
ATOM 899 O O . GLN A 1 114 ? 7.730 9.891 -3.846 1.00 89.12 114 GLN A O 1
ATOM 904 N N . LEU A 1 115 ? 9.941 9.940 -4.245 1.00 91.38 115 LEU A N 1
ATOM 905 C CA . LEU A 1 115 ? 9.913 8.975 -5.350 1.00 91.38 115 LEU A CA 1
ATOM 906 C C . LEU A 1 115 ? 9.854 7.527 -4.860 1.00 91.38 115 LEU A C 1
ATOM 908 O O . LEU A 1 115 ? 9.134 6.704 -5.419 1.00 91.38 115 LEU A O 1
ATOM 912 N N . ASN A 1 116 ? 10.616 7.211 -3.819 1.00 94.31 116 ASN A N 1
ATOM 913 C CA . ASN A 1 116 ? 10.603 5.929 -3.130 1.00 94.31 116 ASN A CA 1
ATOM 914 C C . ASN A 1 116 ? 11.129 6.111 -1.698 1.00 94.31 116 ASN A C 1
ATOM 916 O O . ASN A 1 116 ? 11.635 7.178 -1.334 1.00 94.31 116 ASN A O 1
ATOM 920 N N . LEU A 1 117 ? 10.999 5.068 -0.887 1.00 95.94 117 LEU A N 1
ATOM 921 C CA . LEU A 1 117 ? 11.661 4.959 0.408 1.00 95.94 117 LEU A CA 1
ATOM 922 C C . LEU A 1 117 ? 12.076 3.509 0.676 1.00 95.94 117 LEU A C 1
ATOM 924 O O . LEU A 1 117 ? 11.465 2.597 0.109 1.00 95.94 117 LEU A O 1
ATOM 928 N N . PRO A 1 118 ? 13.065 3.275 1.560 1.00 97.56 118 PRO A N 1
ATOM 929 C CA . PRO A 1 118 ? 13.307 1.947 2.107 1.00 97.56 118 PRO A CA 1
ATOM 930 C C . PRO A 1 118 ? 12.015 1.374 2.688 1.00 97.56 118 PRO A C 1
ATOM 932 O O . PRO A 1 118 ? 11.279 2.095 3.364 1.00 97.56 118 PRO A O 1
ATOM 935 N N . THR A 1 119 ? 11.748 0.095 2.434 1.00 98.25 119 THR A N 1
ATOM 936 C CA . THR A 1 119 ? 10.514 -0.563 2.881 1.00 98.25 119 THR A CA 1
ATOM 937 C C . THR A 1 119 ? 10.385 -0.468 4.407 1.00 98.25 119 THR A C 1
ATOM 939 O O . THR A 1 119 ? 11.232 -1.016 5.119 1.00 98.25 119 THR A O 1
ATOM 942 N N . PRO A 1 120 ? 9.344 0.205 4.941 1.00 97.81 120 PRO A N 1
ATOM 943 C CA . PRO A 1 120 ? 9.109 0.261 6.380 1.00 97.81 120 PRO A CA 1
ATOM 944 C C . PRO A 1 120 ? 8.947 -1.145 6.986 1.00 97.81 120 PRO A C 1
ATOM 946 O O . PRO A 1 120 ? 8.332 -2.003 6.343 1.00 97.81 120 PRO A O 1
ATOM 949 N N . PRO A 1 121 ? 9.427 -1.407 8.218 1.00 97.75 121 PRO A N 1
ATOM 950 C CA . PRO A 1 121 ? 9.361 -2.737 8.835 1.00 97.75 121 PRO A CA 1
ATOM 951 C C . PRO A 1 121 ? 7.957 -3.355 8.869 1.00 97.75 121 PRO A C 1
ATOM 953 O O . PRO A 1 121 ? 7.782 -4.548 8.646 1.00 97.75 121 PRO A O 1
ATOM 956 N N . GLU A 1 122 ? 6.938 -2.544 9.119 1.00 97.69 122 GLU A N 1
ATOM 957 C CA . GLU A 1 122 ? 5.539 -2.953 9.148 1.00 97.69 122 GLU A CA 1
ATOM 958 C C . GLU A 1 122 ? 4.969 -3.235 7.751 1.00 97.69 122 GLU A C 1
ATOM 960 O O . GLU A 1 122 ? 4.130 -4.121 7.617 1.00 97.69 122 GLU A O 1
ATOM 965 N N . MET A 1 123 ? 5.453 -2.563 6.699 1.00 98.50 123 MET A N 1
ATOM 966 C CA . MET A 1 123 ? 5.129 -2.939 5.318 1.00 98.50 123 MET A CA 1
ATOM 967 C C . MET A 1 123 ? 5.804 -4.257 4.951 1.00 98.50 123 MET A C 1
ATOM 969 O O . MET A 1 123 ? 5.165 -5.138 4.383 1.00 98.50 123 MET A O 1
ATOM 973 N N . GLN A 1 124 ? 7.073 -4.428 5.329 1.00 98.31 124 GLN A N 1
ATOM 974 C CA . GLN A 1 124 ? 7.787 -5.687 5.138 1.00 98.31 124 GLN A CA 1
ATOM 975 C C . GLN A 1 124 ? 7.052 -6.846 5.831 1.00 98.31 124 GLN A C 1
ATOM 977 O O . GLN A 1 124 ? 6.828 -7.881 5.210 1.00 98.31 124 GLN A O 1
ATOM 982 N N . ALA A 1 125 ? 6.562 -6.637 7.057 1.00 98.06 125 ALA A N 1
ATOM 983 C CA . ALA A 1 125 ? 5.751 -7.623 7.767 1.00 98.06 125 ALA A CA 1
ATOM 984 C C . ALA A 1 125 ? 4.472 -8.010 7.002 1.00 98.06 125 ALA A C 1
ATOM 986 O O . ALA A 1 125 ? 4.116 -9.188 6.985 1.00 98.06 125 ALA A O 1
ATOM 987 N N . VAL A 1 126 ? 3.794 -7.063 6.341 1.00 98.62 126 VAL A N 1
ATOM 988 C CA . VAL A 1 126 ? 2.630 -7.365 5.486 1.00 98.62 126 VAL A CA 1
ATOM 989 C C . VAL A 1 126 ? 3.038 -8.139 4.241 1.00 98.62 126 VAL A C 1
ATOM 991 O O . VAL A 1 126 ? 2.348 -9.088 3.885 1.00 98.62 126 VAL A O 1
ATOM 994 N N . PHE A 1 127 ? 4.141 -7.782 3.582 1.00 98.12 127 PHE A N 1
ATOM 995 C CA . PHE A 1 127 ? 4.620 -8.557 2.438 1.00 98.12 127 PHE A CA 1
ATOM 996 C C . PHE A 1 127 ? 4.953 -10.005 2.818 1.00 98.12 127 PHE A C 1
ATOM 998 O O . PHE A 1 127 ? 4.614 -10.917 2.070 1.00 98.12 127 PHE A O 1
ATOM 1005 N N . ASP A 1 128 ? 5.571 -10.213 3.982 1.00 97.75 128 ASP A N 1
ATOM 1006 C CA . ASP A 1 128 ? 6.022 -11.535 4.425 1.00 97.75 128 ASP A CA 1
ATOM 1007 C C . ASP A 1 128 ? 4.879 -12.408 4.957 1.00 97.75 128 ASP A C 1
ATOM 1009 O O . ASP A 1 128 ? 4.823 -13.607 4.691 1.00 97.75 128 ASP A O 1
ATOM 1013 N N . SER A 1 129 ? 3.966 -11.821 5.736 1.00 97.69 129 SER A N 1
ATOM 1014 C CA . SER A 1 129 ? 2.850 -12.555 6.349 1.00 97.69 129 SER A CA 1
ATOM 1015 C C . SER A 1 129 ? 1.618 -12.624 5.452 1.00 97.69 129 SER A C 1
ATOM 1017 O O . SER A 1 129 ? 0.830 -13.564 5.533 1.00 97.69 129 SER A O 1
ATOM 1019 N N . GLY A 1 130 ? 1.420 -11.604 4.617 1.00 98.06 130 GLY A N 1
ATOM 1020 C CA . GLY A 1 130 ? 0.163 -11.358 3.932 1.00 98.06 130 GLY A CA 1
ATOM 1021 C C . GLY A 1 130 ? -1.018 -11.142 4.882 1.00 98.06 130 GLY A C 1
ATOM 1022 O O . GLY A 1 130 ? -2.161 -11.420 4.517 1.00 98.06 130 GLY A O 1
ATOM 1023 N N . GLU A 1 131 ? -0.762 -10.654 6.091 1.00 98.31 131 GLU A N 1
ATOM 1024 C CA . GLU A 1 131 ? -1.790 -10.323 7.072 1.00 98.31 131 GLU A CA 1
ATOM 1025 C C . GLU A 1 131 ? -1.993 -8.811 7.173 1.00 98.31 131 GLU A C 1
ATOM 1027 O O . GLU A 1 131 ? -1.077 -8.011 6.967 1.00 98.31 131 GLU A O 1
ATOM 1032 N N . VAL A 1 132 ? -3.214 -8.408 7.527 1.00 98.56 132 VAL A N 1
ATOM 1033 C CA . VAL A 1 132 ? -3.507 -7.007 7.850 1.00 98.56 132 VAL A CA 1
ATOM 1034 C C . VAL A 1 132 ? -2.749 -6.632 9.123 1.00 98.56 132 VAL A C 1
ATOM 1036 O O . VAL A 1 132 ? -2.930 -7.254 10.169 1.00 98.56 132 VAL A O 1
ATOM 1039 N N . THR A 1 133 ? -1.918 -5.597 9.042 1.00 98.50 133 THR A N 1
ATOM 1040 C CA . THR A 1 133 ? -1.016 -5.179 10.117 1.00 98.50 133 THR A CA 1
ATOM 1041 C C . THR A 1 133 ? -1.338 -3.761 10.568 1.00 98.50 133 THR A C 1
ATOM 1043 O O . THR A 1 133 ? -1.462 -2.840 9.765 1.00 98.50 133 THR A O 1
ATOM 1046 N N . VAL A 1 134 ? -1.450 -3.565 11.879 1.00 98.12 134 VAL A N 1
ATOM 1047 C CA . VAL A 1 134 ? -1.548 -2.233 12.482 1.00 98.12 134 VAL A CA 1
ATOM 1048 C C . VAL A 1 134 ? -0.144 -1.646 12.601 1.00 98.12 134 VAL A C 1
ATOM 1050 O O . VAL A 1 134 ? 0.732 -2.275 13.197 1.00 98.12 134 VAL A O 1
ATOM 1053 N N . ALA A 1 135 ? 0.072 -0.439 12.076 1.00 97.00 135 ALA A N 1
ATOM 1054 C CA . ALA A 1 135 ? 1.342 0.250 12.267 1.00 97.00 135 ALA A CA 1
ATOM 1055 C C . ALA A 1 135 ? 1.524 0.620 13.754 1.00 97.00 135 ALA A C 1
ATOM 1057 O O . ALA A 1 135 ? 0.554 1.044 14.399 1.00 97.00 135 ALA A O 1
ATOM 1058 N N . PRO A 1 136 ? 2.741 0.499 14.320 1.00 94.44 136 PRO A N 1
ATOM 1059 C CA . PRO A 1 136 ? 2.989 0.837 15.718 1.00 94.44 136 PRO A CA 1
ATOM 1060 C C . PRO A 1 136 ? 2.536 2.263 16.055 1.00 94.44 136 PRO A C 1
ATOM 1062 O O . PRO A 1 136 ? 2.898 3.215 15.369 1.00 94.44 136 PRO A O 1
ATOM 1065 N N . GLN A 1 137 ? 1.764 2.416 17.128 1.00 91.62 137 GLN A N 1
ATOM 1066 C CA . GLN A 1 137 ? 1.372 3.728 17.642 1.00 91.62 137 GLN A CA 1
ATOM 1067 C C . GLN A 1 137 ? 2.424 4.229 18.629 1.00 91.62 137 GLN A C 1
ATOM 1069 O O . GLN A 1 137 ? 2.716 3.541 19.610 1.00 91.62 137 GLN A O 1
ATOM 1074 N N . VAL A 1 138 ? 2.973 5.420 18.386 1.00 85.75 138 VAL A N 1
ATOM 1075 C CA . VAL A 1 138 ? 3.889 6.092 19.321 1.00 85.75 138 VAL A CA 1
ATOM 1076 C C . VAL A 1 138 ? 3.234 7.320 19.949 1.00 85.75 138 VAL A C 1
ATOM 1078 O O . VAL A 1 138 ? 2.298 7.906 19.406 1.00 85.75 138 VAL A O 1
ATOM 1081 N N . GLU A 1 139 ? 3.695 7.701 21.141 1.00 81.31 139 GLU A N 1
ATOM 1082 C CA . GLU A 1 139 ? 3.171 8.881 21.831 1.00 81.31 139 GLU A CA 1
ATOM 1083 C C . GLU A 1 139 ? 3.395 10.142 20.981 1.00 81.31 139 GLU A C 1
ATOM 1085 O O . GLU A 1 139 ? 4.510 10.423 20.548 1.00 81.31 139 GLU A O 1
ATOM 1090 N N . GLY A 1 140 ? 2.321 10.899 20.742 1.00 81.81 140 GLY A N 1
ATOM 1091 C CA . GLY A 1 140 ? 2.343 12.090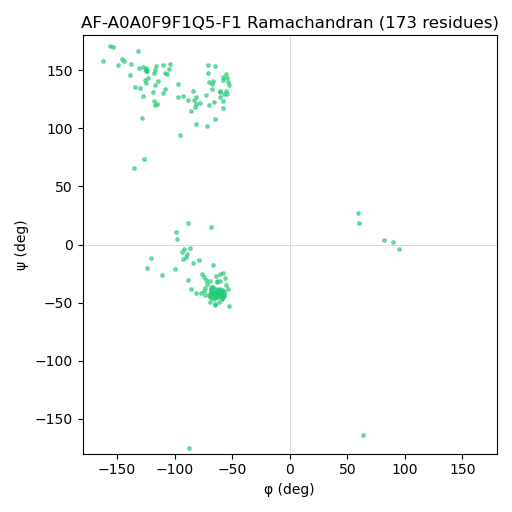 19.889 1.00 81.81 140 GLY A CA 1
ATOM 1092 C C . GLY A 1 140 ? 1.941 11.846 18.432 1.00 81.81 140 GLY A C 1
ATOM 1093 O O . GLY A 1 140 ? 1.800 12.824 17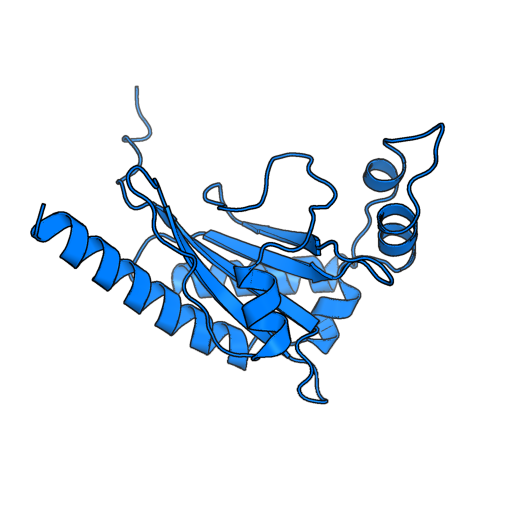.693 1.00 81.81 140 GLY A O 1
ATOM 1094 N N . ASP A 1 141 ? 1.689 10.594 18.027 1.00 86.44 141 ASP A N 1
ATOM 1095 C CA . ASP A 1 141 ? 1.153 10.295 16.698 1.00 86.44 141 ASP A CA 1
ATOM 1096 C C . ASP A 1 141 ? -0.155 11.058 16.452 1.00 86.44 141 ASP A C 1
ATOM 1098 O O . ASP A 1 141 ? -1.081 11.086 17.268 1.00 86.44 141 ASP A O 1
ATOM 1102 N N . ARG A 1 142 ? -0.225 11.700 15.283 1.00 89.25 142 ARG A N 1
ATOM 1103 C CA . ARG A 1 142 ? -1.414 12.441 14.835 1.00 89.25 142 ARG A CA 1
ATOM 1104 C C . ARG A 1 142 ? -2.375 11.564 14.044 1.00 89.25 142 ARG A C 1
ATOM 1106 O O . ARG A 1 142 ? -3.494 11.995 13.772 1.00 89.25 142 ARG A O 1
ATOM 1113 N N . THR A 1 143 ? -1.947 10.362 13.675 1.00 93.25 143 THR A N 1
ATOM 1114 C CA . THR A 1 143 ? -2.688 9.449 12.814 1.00 93.25 143 THR A CA 1
ATOM 1115 C C . THR A 1 143 ? -2.603 8.004 13.307 1.00 93.25 143 THR A C 1
ATOM 1117 O O . THR A 1 143 ? -1.588 7.554 13.838 1.00 93.25 143 THR A O 1
ATOM 1120 N N . ALA A 1 144 ? -3.691 7.268 13.108 1.00 96.06 144 ALA A N 1
ATOM 1121 C CA . ALA A 1 144 ? -3.735 5.816 13.198 1.00 96.06 144 ALA A CA 1
ATOM 1122 C C . ALA A 1 144 ? -3.604 5.229 11.794 1.00 96.06 144 ALA A C 1
ATOM 1124 O O . ALA A 1 144 ? -4.242 5.733 10.872 1.00 96.06 144 ALA A O 1
ATOM 1125 N N . THR A 1 145 ? -2.821 4.160 11.646 1.00 97.94 145 THR A N 1
ATOM 1126 C CA . THR A 1 145 ? -2.522 3.565 10.338 1.00 97.94 145 THR A CA 1
ATOM 1127 C C . THR A 1 145 ? -2.648 2.049 10.380 1.00 97.94 145 THR A C 1
ATOM 1129 O O . THR A 1 145 ? -2.161 1.391 11.303 1.00 97.94 145 THR A O 1
ATOM 1132 N N . VAL A 1 146 ? -3.294 1.499 9.356 1.00 98.62 146 VAL A N 1
ATOM 1133 C CA . VAL A 1 146 ? -3.386 0.065 9.086 1.00 98.62 146 VAL A CA 1
ATOM 1134 C C . VAL A 1 146 ? -2.885 -0.203 7.678 1.00 98.62 146 VAL A C 1
ATOM 1136 O O . VAL A 1 146 ? -3.198 0.533 6.746 1.00 98.62 146 VAL A O 1
ATOM 1139 N N . LEU A 1 147 ? -2.129 -1.280 7.535 1.00 98.88 147 LEU A N 1
ATOM 1140 C CA . LEU A 1 147 ? -1.600 -1.779 6.281 1.00 98.88 147 LEU A CA 1
ATOM 1141 C C . LEU A 1 147 ? -2.312 -3.085 5.939 1.00 98.88 147 LEU A C 1
ATOM 1143 O O . LEU A 1 147 ? -2.412 -3.974 6.786 1.00 98.88 147 LEU A O 1
ATOM 1147 N N . ALA A 1 148 ? -2.808 -3.216 4.715 1.00 98.81 148 ALA A N 1
ATOM 1148 C CA . ALA A 1 148 ? -3.436 -4.443 4.248 1.00 98.81 148 ALA A CA 1
ATOM 1149 C C . ALA A 1 148 ? -2.787 -4.937 2.947 1.00 98.81 148 ALA A C 1
ATOM 1151 O O . ALA A 1 148 ? -2.417 -4.124 2.096 1.00 98.81 148 ALA A O 1
ATOM 1152 N N . PRO A 1 149 ? -2.623 -6.261 2.790 1.00 98.81 149 PRO A N 1
ATOM 1153 C CA . PRO A 1 149 ? -1.992 -6.845 1.616 1.00 98.81 149 PRO A CA 1
ATOM 1154 C C . PRO A 1 149 ? -2.902 -6.711 0.400 1.00 98.81 149 PRO A C 1
ATOM 1156 O O . PRO A 1 149 ? -4.123 -6.815 0.501 1.00 98.81 149 PRO A O 1
ATOM 1159 N N . ILE A 1 150 ? -2.293 -6.561 -0.765 1.00 98.62 150 ILE A N 1
ATOM 1160 C CA . ILE A 1 150 ? -2.954 -6.678 -2.057 1.00 98.62 150 ILE A CA 1
ATOM 1161 C C . ILE A 1 150 ? -2.298 -7.860 -2.750 1.00 98.62 150 ILE A C 1
ATOM 1163 O O . ILE A 1 150 ? -1.077 -7.878 -2.940 1.00 98.62 150 ILE A O 1
ATOM 1167 N N . ARG A 1 151 ? -3.113 -8.861 -3.075 1.00 98.44 151 ARG A N 1
ATOM 1168 C CA . ARG A 1 151 ? -2.642 -10.132 -3.617 1.00 98.44 151 ARG A CA 1
ATOM 1169 C C . ARG A 1 151 ? -2.946 -10.243 -5.095 1.00 98.44 151 ARG A C 1
ATOM 1171 O O . ARG A 1 151 ? -3.966 -9.737 -5.557 1.00 98.44 151 ARG A O 1
ATOM 1178 N N . ASP A 1 152 ? -2.066 -10.913 -5.815 1.00 97.31 152 ASP A N 1
ATOM 1179 C CA . ASP A 1 152 ? -2.339 -11.310 -7.187 1.00 97.31 152 ASP A CA 1
ATOM 1180 C C . ASP A 1 152 ? -3.054 -12.667 -7.265 1.00 97.31 152 ASP A C 1
ATOM 1182 O O . ASP A 1 152 ? -3.438 -13.255 -6.247 1.00 97.31 152 ASP A O 1
ATOM 1186 N N . SER A 1 153 ? -3.261 -13.166 -8.485 1.00 95.50 153 SER A N 1
ATOM 1187 C CA . SER A 1 153 ? -3.993 -14.414 -8.716 1.00 95.50 153 SER A CA 1
ATOM 1188 C C . SER A 1 153 ? -3.287 -15.667 -8.178 1.00 95.50 153 SER A C 1
ATOM 1190 O O . SER A 1 153 ? -3.943 -16.693 -7.981 1.00 95.50 153 SER A O 1
ATOM 1192 N N . LEU A 1 154 ? -1.980 -15.593 -7.903 1.00 96.56 154 LEU A N 1
ATOM 1193 C CA . LEU A 1 154 ? -1.193 -16.668 -7.293 1.00 96.56 154 LEU A CA 1
ATOM 1194 C C . LEU A 1 154 ? -1.189 -16.591 -5.760 1.00 96.56 154 LEU A C 1
ATOM 1196 O O . LEU A 1 154 ? -0.756 -17.531 -5.095 1.00 96.56 154 LEU A O 1
ATOM 1200 N N . GLY A 1 155 ? -1.735 -15.511 -5.196 1.00 95.88 155 GLY A N 1
ATOM 1201 C CA . GLY A 1 155 ? -1.781 -15.258 -3.761 1.00 95.88 155 GLY A CA 1
ATOM 1202 C C . GLY A 1 155 ? -0.565 -14.498 -3.232 1.00 95.88 155 GLY A C 1
ATOM 1203 O O . GLY A 1 155 ? -0.517 -14.234 -2.025 1.00 95.88 155 GLY A O 1
ATOM 1204 N N . ASP A 1 156 ? 0.370 -14.109 -4.101 1.00 97.38 156 ASP A N 1
ATOM 1205 C CA . ASP A 1 156 ? 1.561 -13.352 -3.726 1.00 97.38 156 ASP A CA 1
ATOM 1206 C C . ASP A 1 156 ? 1.175 -11.923 -3.333 1.00 97.38 156 ASP A C 1
ATOM 1208 O O . ASP A 1 156 ? 0.308 -11.307 -3.955 1.00 97.38 156 ASP A O 1
ATOM 1212 N N . VAL A 1 157 ? 1.802 -11.376 -2.285 1.00 98.25 157 VAL A N 1
ATOM 1213 C CA . VAL A 1 157 ? 1.569 -9.985 -1.864 1.00 98.25 157 VAL A CA 1
ATOM 1214 C C . VAL A 1 157 ? 2.400 -9.060 -2.745 1.00 98.25 157 VAL A C 1
ATOM 1216 O O . VAL A 1 157 ? 3.611 -8.930 -2.573 1.00 98.25 157 VAL A O 1
ATOM 1219 N N . VAL A 1 158 ? 1.739 -8.403 -3.692 1.00 97.38 158 VAL A N 1
ATOM 1220 C CA . VAL A 1 158 ? 2.396 -7.593 -4.732 1.00 97.38 158 VAL A CA 1
ATOM 1221 C C . VAL A 1 158 ? 2.376 -6.101 -4.419 1.00 97.38 158 VAL A C 1
ATOM 1223 O O . VAL A 1 158 ? 3.194 -5.335 -4.927 1.00 97.38 158 VAL A O 1
ATOM 1226 N N . ALA A 1 159 ? 1.455 -5.688 -3.554 1.00 98.38 159 ALA A N 1
ATOM 1227 C CA . ALA A 1 159 ? 1.295 -4.314 -3.121 1.00 98.38 159 ALA A CA 1
ATOM 1228 C C . ALA A 1 159 ? 0.665 -4.265 -1.725 1.00 98.38 159 ALA A C 1
ATOM 1230 O O . ALA A 1 159 ? 0.200 -5.274 -1.190 1.00 98.38 159 ALA A O 1
ATOM 1231 N N . ILE A 1 160 ? 0.649 -3.078 -1.133 1.00 98.75 160 ILE A N 1
ATOM 1232 C CA . ILE A 1 160 ? 0.057 -2.812 0.176 1.00 98.75 160 ILE A CA 1
ATOM 1233 C C . ILE A 1 160 ? -0.852 -1.602 0.044 1.00 98.75 160 ILE A C 1
ATOM 1235 O O . ILE A 1 160 ? -0.462 -0.594 -0.539 1.00 98.75 160 ILE A O 1
ATOM 1239 N N . VAL A 1 161 ? -2.048 -1.677 0.616 1.00 98.50 161 VAL A N 1
ATOM 1240 C CA . VAL A 1 161 ? -2.852 -0.483 0.873 1.00 98.50 161 VAL A CA 1
ATOM 1241 C C . VAL A 1 161 ? -2.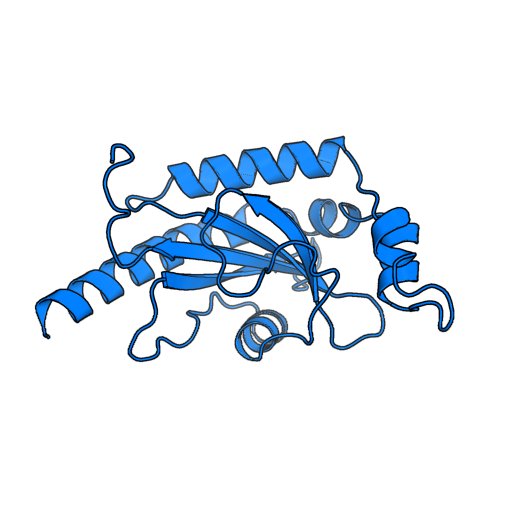558 0.010 2.284 1.00 98.50 161 VAL A C 1
ATOM 1243 O O . VAL A 1 161 ? -2.630 -0.749 3.250 1.00 98.50 161 VAL A O 1
ATOM 1246 N N . GLU A 1 162 ? -2.220 1.283 2.403 1.00 98.62 162 GLU A N 1
ATOM 1247 C CA . GLU A 1 162 ? -2.147 2.002 3.667 1.00 98.62 162 GLU A CA 1
ATOM 1248 C C . GLU A 1 162 ? -3.459 2.765 3.853 1.00 98.62 162 GLU A C 1
ATOM 1250 O O . GLU A 1 162 ? -3.879 3.521 2.979 1.00 98.62 162 GLU A O 1
ATOM 1255 N N . LEU A 1 163 ? -4.108 2.564 4.997 1.00 98.38 163 LEU A N 1
ATOM 1256 C CA . LEU A 1 163 ? -5.287 3.307 5.422 1.00 98.38 163 LEU A CA 1
ATOM 1257 C C . LEU A 1 163 ? -4.939 4.094 6.678 1.00 98.38 163 LEU A C 1
ATOM 1259 O O . LEU A 1 163 ? -4.586 3.505 7.704 1.00 98.38 163 LEU A O 1
ATOM 1263 N N . THR A 1 164 ? -5.082 5.411 6.604 1.00 97.44 164 THR A N 1
ATOM 1264 C CA . THR A 1 164 ? -4.645 6.322 7.659 1.00 97.44 164 THR A CA 1
ATOM 1265 C C . THR A 1 164 ? -5.786 7.249 8.069 1.00 97.44 164 THR A C 1
ATOM 1267 O O . THR A 1 164 ? -6.402 7.908 7.237 1.00 97.44 164 THR A O 1
ATOM 1270 N N . ALA A 1 165 ? -6.080 7.314 9.367 1.00 96.00 165 ALA A N 1
ATOM 1271 C CA . ALA A 1 165 ? -7.093 8.201 9.937 1.00 96.00 165 ALA A CA 1
ATOM 1272 C C . ALA A 1 165 ? -6.453 9.207 10.901 1.00 96.00 165 ALA A C 1
ATOM 1274 O O . ALA A 1 165 ? -5.624 8.811 11.724 1.00 96.00 165 ALA A O 1
ATOM 1275 N N . PRO A 1 166 ? -6.843 10.492 10.871 1.00 92.88 166 PRO A N 1
ATOM 1276 C CA . PRO A 1 166 ? -6.394 11.451 11.869 1.00 92.88 166 PRO A CA 1
ATOM 1277 C C . PRO A 1 166 ? -6.977 11.107 13.251 1.00 92.88 166 PRO A C 1
ATOM 1279 O O . PRO A 1 166 ? -8.168 10.838 13.397 1.00 92.88 166 PRO A O 1
ATOM 1282 N N . LEU A 1 167 ? -6.134 11.137 14.285 1.00 90.38 167 LEU A N 1
ATOM 1283 C CA . LEU A 1 167 ? -6.529 10.903 15.684 1.00 90.38 167 LEU A CA 1
ATOM 1284 C C . LEU A 1 167 ? -7.080 12.156 16.365 1.00 90.38 167 LEU A C 1
ATOM 1286 O O . LEU A 1 167 ? -7.724 12.077 17.412 1.00 90.38 167 LEU A O 1
ATOM 1290 N N . GLN A 1 168 ? -6.831 13.318 15.770 1.00 81.88 168 GLN A N 1
ATOM 1291 C CA . GLN A 1 168 ? -7.392 14.594 16.185 1.00 81.88 168 GLN A CA 1
ATOM 1292 C C . GLN A 1 168 ? -8.312 15.102 15.082 1.00 81.88 168 GLN A C 1
ATOM 1294 O O . GLN A 1 168 ? -8.006 14.971 13.899 1.00 81.88 168 GLN A O 1
ATOM 1299 N N . SER A 1 169 ? -9.442 15.698 15.461 1.00 64.50 169 SER A N 1
ATOM 1300 C CA . SER A 1 169 ? -10.274 16.389 14.476 1.00 64.50 169 SER A CA 1
ATOM 1301 C C . SER A 1 169 ? -9.455 17.519 13.846 1.00 64.50 169 SER A C 1
ATOM 1303 O O . SER A 1 169 ? -8.829 18.278 14.593 1.00 64.50 169 SER A O 1
ATOM 1305 N N . PRO A 1 170 ? -9.438 17.654 12.507 1.00 58.44 170 PRO A N 1
ATOM 1306 C CA . PRO A 1 170 ? -8.802 18.804 11.892 1.00 58.44 170 PRO A CA 1
ATOM 1307 C C . PRO A 1 170 ? -9.469 20.082 12.428 1.00 58.44 170 PRO A C 1
ATOM 1309 O O . PRO A 1 170 ? -10.688 20.085 12.645 1.00 58.44 170 PRO A O 1
ATOM 1312 N N . PRO A 1 171 ? -8.705 21.162 12.675 1.00 55.41 171 PRO A N 1
ATOM 1313 C CA . PRO A 1 171 ? -9.304 22.441 13.026 1.00 55.41 171 PRO A CA 1
ATOM 1314 C C . PRO A 1 171 ? -10.308 22.854 11.934 1.00 55.41 171 PRO A C 1
ATOM 1316 O O . PRO A 1 171 ? -10.112 22.512 10.762 1.00 55.41 171 PRO A O 1
ATOM 1319 N N . PRO A 1 172 ? -11.403 23.548 12.292 1.00 52.47 172 PRO A N 1
ATOM 1320 C CA . PRO A 1 172 ? -12.390 23.983 11.312 1.00 52.47 172 PRO A CA 1
ATOM 1321 C C . PRO A 1 172 ? -11.712 24.800 10.205 1.00 52.47 172 PRO A C 1
ATOM 1323 O O . PRO A 1 172 ? -10.798 25.576 10.465 1.00 52.47 172 PRO A O 1
ATOM 1326 N N . ALA A 1 173 ? -12.177 24.634 8.966 1.00 59.06 173 ALA A N 1
ATOM 1327 C CA . ALA A 1 173 ? -11.568 25.214 7.764 1.00 59.06 173 ALA A CA 1
ATOM 1328 C C . ALA A 1 173 ? -11.680 26.754 7.646 1.00 59.06 173 ALA A C 1
ATOM 1330 O O . ALA A 1 173 ? -11.471 27.300 6.566 1.00 59.06 173 ALA A O 1
ATOM 1331 N N . TRP A 1 174 ? -12.018 27.456 8.731 1.00 56.06 174 TRP A N 1
ATOM 1332 C CA . TRP A 1 174 ? -12.210 28.903 8.765 1.00 56.06 174 TRP A CA 1
ATOM 1333 C C . TRP A 1 174 ? -11.374 29.490 9.908 1.00 56.06 174 TRP A C 1
ATOM 1335 O O . TRP A 1 174 ? -11.715 29.287 11.072 1.00 56.06 174 TRP A O 1
ATOM 1345 N N . ASN A 1 175 ? -10.306 30.210 9.552 1.00 41.56 175 ASN A N 1
ATOM 1346 C CA . ASN A 1 175 ? -9.581 31.165 10.396 1.00 41.56 175 ASN A CA 1
ATOM 1347 C C . ASN A 1 175 ? -9.477 32.488 9.641 1.00 41.56 175 ASN A C 1
ATOM 1349 O O . ASN A 1 175 ? -9.171 32.428 8.427 1.00 41.56 175 ASN A O 1
#

Secondary structure (DSSP, 8-state):
-HHHHHHHHHHHHHHHHHHHHHHHHS-HHHHHTSB-HHHHHHHHS--TT-TTHHHHT--B-HHHHHHHHHHHHHHHHHSSS--EEEEEEEPTTSSEEEEEEE-SS--SS--TT---EEPPHHHHHHHHH-S-EEPPP-TT-SEEEEEEEEE-TT--EEEEEEEEEESSPPPPS--

pLDDT: mean 92.63, std 10.07, range [41.56, 98.88]

Nearest PDB structures (foldseek):
  8ejv-assembly1_B  TM=5.813E-01  e=1.520E-03  Pseudomonas putida KT2440
  5hpi-assembly1_A  TM=6.318E-01  e=1.071E-02  Acinetobacter baylyi ADP1
  3mq0-assembly1_B  TM=5.640E-01  e=3.359E-03  Agrobacterium tumefaciens
  8ejv-assembly1_A  TM=5.895E-01  e=1.008E-02  Pseudomonas putida KT2440
  5tjj-assembly1_B  TM=3.598E-01  e=1.190E-03  Alicyclobacillus acidocaldarius subsp. acidocaldarius DSM 446

Sequence (175 aa):
MTDQNANTQAVLAELTRVGQIAAGILDGEEIKTIISDRAMHHLANPHPDHQYMAGDYFDVDHETFLRTKKLLTRLERLGKVPMDGSVWVRVPETDCVTVALHNGANHRYYDFGQLNLPTPPEMQAVFDSGEVTVAPQVEGDRTATVLAPIRDSLGDVVAIVELTAPLQSPPPAWN